Protein AF-A0A843X814-F1 (afdb_monomer)

Radius of gyration: 43.17 Å; Cα contacts (8 Å, |Δi|>4): 9; chains: 1; bounding box: 69×125×72 Å

Structure (mmCIF, N/CA/C/O backbone):
data_AF-A0A843X814-F1
#
_entry.id   AF-A0A843X814-F1
#
loop_
_atom_site.group_PDB
_atom_site.id
_atom_site.type_symbol
_atom_site.label_atom_id
_atom_site.label_alt_id
_atom_site.label_comp_id
_atom_site.label_asym_id
_atom_site.label_entity_id
_atom_site.label_seq_id
_atom_site.pdbx_PDB_ins_code
_atom_site.Cartn_x
_atom_site.Cartn_y
_atom_site.Cartn_z
_atom_site.occupancy
_atom_site.B_iso_or_equiv
_atom_site.auth_seq_id
_atom_site.auth_comp_id
_atom_site.auth_asym_id
_atom_site.auth_atom_id
_atom_site.pdbx_PDB_model_num
ATOM 1 N N . MET A 1 1 ? -43.750 97.565 46.079 1.00 36.72 1 MET A N 1
ATOM 2 C CA . MET A 1 1 ? -42.861 97.059 47.146 1.00 36.72 1 MET A CA 1
ATOM 3 C C . MET A 1 1 ? -43.403 95.716 47.627 1.00 36.72 1 MET A C 1
ATOM 5 O O . MET A 1 1 ? -44.563 95.710 47.999 1.00 36.72 1 MET A O 1
ATOM 9 N N . ALA A 1 2 ? -42.559 94.663 47.609 1.00 41.34 2 ALA A N 1
ATOM 10 C CA . ALA A 1 2 ? -42.628 93.396 48.383 1.00 41.34 2 ALA A CA 1
ATOM 11 C C . ALA A 1 2 ? -43.848 92.454 48.128 1.00 41.34 2 ALA A C 1
ATOM 13 O O . ALA A 1 2 ? -44.962 92.931 48.024 1.00 41.34 2 ALA A O 1
ATOM 14 N N . LEU A 1 3 ? -43.790 91.115 48.018 1.00 42.56 3 LEU A N 1
ATOM 15 C CA . LEU A 1 3 ? -42.779 90.076 48.267 1.00 42.56 3 LEU A CA 1
ATOM 16 C C . LEU A 1 3 ? -43.111 88.795 47.460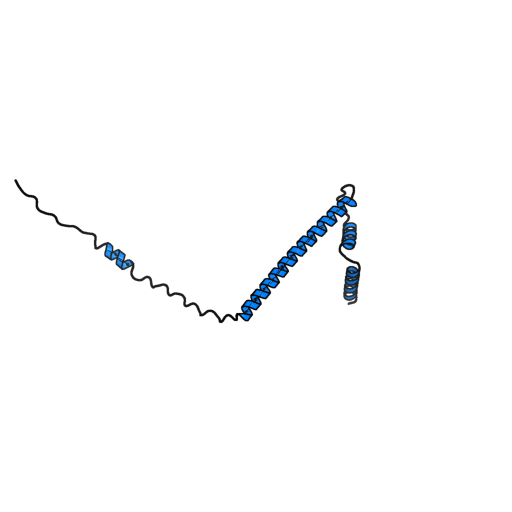 1.00 42.56 3 LEU A C 1
ATOM 18 O O . LEU A 1 3 ? -44.273 88.450 47.265 1.00 42.56 3 LEU A O 1
ATOM 22 N N . ARG A 1 4 ? -42.061 88.062 47.061 1.00 44.06 4 ARG A N 1
ATOM 23 C CA . ARG A 1 4 ? -42.080 86.678 46.547 1.00 44.06 4 ARG A CA 1
ATOM 24 C C . ARG A 1 4 ? -42.714 85.705 47.562 1.00 44.06 4 ARG A C 1
ATOM 26 O O . ARG A 1 4 ? -42.228 85.617 48.685 1.00 44.06 4 ARG A O 1
ATOM 33 N N . GLY A 1 5 ? -43.671 84.886 47.120 1.00 40.56 5 GLY A N 1
ATOM 34 C CA . GLY A 1 5 ? -44.029 83.584 47.715 1.00 40.56 5 GLY A CA 1
ATOM 35 C C . GLY A 1 5 ? -43.764 82.489 46.671 1.00 40.56 5 GLY A C 1
ATOM 36 O O . GLY A 1 5 ? -44.162 82.635 45.525 1.00 40.56 5 GLY A O 1
ATOM 37 N N . ARG A 1 6 ? -42.823 81.567 46.895 1.00 39.62 6 ARG A N 1
ATOM 38 C CA . ARG A 1 6 ? -42.933 80.283 47.619 1.00 39.62 6 ARG A CA 1
ATOM 39 C C . ARG A 1 6 ? -43.355 79.113 46.703 1.00 39.62 6 ARG A C 1
ATOM 41 O O . ARG A 1 6 ? -44.524 78.840 46.507 1.00 39.62 6 ARG A O 1
ATOM 48 N N . ARG A 1 7 ? -42.311 78.465 46.173 1.00 45.28 7 ARG A N 1
ATOM 49 C CA . ARG A 1 7 ? -42.078 77.034 45.873 1.00 45.28 7 ARG A CA 1
ATOM 50 C C . ARG A 1 7 ? -43.230 76.025 46.087 1.00 45.28 7 ARG A C 1
ATOM 52 O O . ARG A 1 7 ? -43.776 75.943 47.182 1.00 45.28 7 ARG A O 1
ATOM 59 N N . GLY A 1 8 ? -43.374 75.129 45.107 1.00 34.97 8 GLY A N 1
ATOM 60 C CA . GLY A 1 8 ? -44.039 73.816 45.178 1.00 34.97 8 GLY A CA 1
ATOM 61 C C . GLY A 1 8 ? -44.868 73.596 43.910 1.00 34.97 8 GLY A C 1
ATOM 62 O O . GLY A 1 8 ? -45.612 74.486 43.538 1.00 34.97 8 GLY A O 1
ATOM 63 N N . GLY A 1 9 ? -44.787 72.524 43.133 1.00 35.62 9 GLY A N 1
ATOM 64 C CA . GLY A 1 9 ? -44.105 71.238 43.213 1.00 35.62 9 GLY A CA 1
ATOM 65 C C . GLY A 1 9 ? -44.741 70.392 42.101 1.00 35.62 9 GLY A C 1
ATOM 66 O O . GLY A 1 9 ? -45.961 70.305 42.040 1.00 35.62 9 GLY A O 1
ATOM 67 N N . ALA A 1 10 ? -43.943 69.856 41.179 1.00 48.84 10 ALA A N 1
ATOM 68 C CA . ALA A 1 10 ? -44.375 68.795 40.261 1.00 48.84 10 ALA A CA 1
ATOM 69 C C . ALA A 1 10 ? -44.115 67.441 40.964 1.00 48.84 10 ALA A C 1
ATOM 71 O O . ALA A 1 10 ? -43.223 67.414 41.819 1.00 48.84 10 ALA A O 1
ATOM 72 N N . PRO A 1 11 ? -44.824 66.339 40.638 1.00 49.41 11 PRO A N 1
ATOM 73 C CA . PRO A 1 11 ? -44.522 65.657 39.375 1.00 49.41 11 PRO A CA 1
ATOM 74 C C . PRO A 1 11 ? -45.712 64.938 38.699 1.00 49.41 11 PRO A C 1
ATOM 76 O O . PRO A 1 11 ? -46.409 64.135 39.300 1.00 49.41 11 PRO A O 1
ATOM 79 N N . ALA A 1 12 ? -45.867 65.143 37.390 1.00 50.91 12 ALA A N 1
ATOM 80 C CA . ALA A 1 12 ? -46.655 64.286 36.500 1.00 50.91 12 ALA A CA 1
ATOM 81 C C . ALA A 1 12 ? -45.734 63.227 35.857 1.00 50.91 12 ALA A C 1
ATOM 83 O O . ALA A 1 12 ? -45.456 63.290 34.662 1.00 50.91 12 ALA A O 1
ATOM 84 N N . ARG A 1 13 ? -45.141 62.338 36.669 1.00 53.41 13 ARG A N 1
ATOM 85 C CA . ARG A 1 13 ? -44.163 61.334 36.192 1.00 53.41 13 ARG A CA 1
ATOM 86 C C . ARG A 1 13 ? -44.321 59.921 36.765 1.00 53.41 13 ARG A C 1
ATOM 88 O O . ARG A 1 13 ? -43.564 59.049 36.365 1.00 53.41 13 ARG A O 1
ATOM 95 N N . GLU A 1 14 ? -45.281 59.671 37.653 1.00 51.03 14 GLU A N 1
ATOM 96 C CA . GLU A 1 14 ? -45.391 58.370 38.341 1.00 51.03 14 GLU A CA 1
ATOM 97 C C . GLU A 1 14 ? -46.372 57.385 37.677 1.00 51.03 14 GLU A C 1
ATOM 99 O O . GLU A 1 14 ? -46.253 56.179 37.887 1.00 51.03 14 GLU A O 1
ATOM 104 N N . ASP A 1 15 ? -47.297 57.854 36.833 1.00 51.62 15 ASP A N 1
ATOM 105 C CA . ASP A 1 15 ? -48.313 56.985 36.212 1.00 51.62 15 ASP A CA 1
ATOM 106 C C . ASP A 1 15 ? -47.803 56.192 34.999 1.00 51.62 15 ASP A C 1
ATOM 108 O O . ASP A 1 15 ? -48.294 55.099 34.722 1.00 51.62 15 ASP A O 1
ATOM 112 N N . GLU A 1 16 ? -46.786 56.694 34.296 1.00 53.00 16 GLU A N 1
ATOM 113 C CA . GLU A 1 16 ? -46.224 56.003 33.127 1.00 53.00 16 GLU A CA 1
ATOM 114 C C . GLU A 1 16 ? -45.336 54.821 33.556 1.00 53.00 16 GLU A C 1
ATOM 116 O O . GLU A 1 16 ? -45.347 53.765 32.932 1.00 53.00 16 GLU A O 1
ATOM 121 N N . GLN A 1 17 ? -44.669 54.947 34.708 1.00 51.62 17 GLN A N 1
ATOM 122 C CA . GLN A 1 17 ? -43.734 53.944 35.219 1.00 51.62 17 GLN A CA 1
ATOM 123 C C . GLN A 1 17 ? -44.443 52.692 35.771 1.00 51.62 17 GLN A C 1
ATOM 125 O O . GLN A 1 17 ? -43.971 51.575 35.571 1.00 51.62 17 GLN A O 1
ATOM 130 N N . ARG A 1 18 ? -45.642 52.841 36.358 1.00 51.12 18 ARG A N 1
ATOM 131 C CA . ARG A 1 18 ? -46.452 51.686 36.798 1.00 51.12 18 ARG A CA 1
ATOM 132 C C . ARG A 1 18 ? -46.992 50.836 35.648 1.00 51.12 18 ARG A C 1
ATOM 134 O O . ARG A 1 18 ? -47.302 49.666 35.869 1.00 51.12 18 ARG A O 1
ATOM 141 N N . ARG A 1 19 ? -47.152 51.407 34.449 1.00 51.62 19 ARG A N 1
ATOM 142 C CA . ARG A 1 19 ? -47.683 50.684 33.285 1.00 51.62 19 ARG A CA 1
ATOM 143 C C . ARG A 1 19 ? -46.636 49.761 32.667 1.00 51.62 19 ARG A C 1
ATOM 145 O O . ARG A 1 19 ? -46.991 48.669 32.233 1.00 51.62 19 ARG A O 1
ATOM 152 N N . ASP A 1 20 ? -45.373 50.174 32.699 1.00 52.22 20 ASP A N 1
ATOM 153 C CA . ASP A 1 20 ? -44.250 49.346 32.263 1.00 52.22 20 ASP A CA 1
ATOM 154 C C . ASP A 1 20 ? -43.917 48.249 33.294 1.00 52.22 20 ASP A C 1
ATOM 156 O O . ASP A 1 20 ? -43.679 47.106 32.915 1.00 52.22 20 ASP A O 1
ATOM 160 N N . GLU A 1 21 ? -44.030 48.523 34.602 1.00 52.62 21 GLU A N 1
ATOM 161 C CA . GLU A 1 21 ? -43.773 47.513 35.647 1.00 52.62 21 GLU A CA 1
ATOM 162 C C . GLU A 1 21 ? -44.839 46.398 35.720 1.00 52.62 21 GLU A C 1
ATOM 164 O O . GLU A 1 21 ? -44.536 45.276 36.127 1.00 52.62 21 GLU A O 1
ATOM 169 N N . GLN A 1 22 ? -46.085 46.658 35.299 1.00 51.81 22 GLN A N 1
ATOM 170 C CA . GLN A 1 22 ? -47.127 45.621 35.213 1.00 51.81 22 GLN A CA 1
ATOM 171 C C . GLN A 1 22 ? -47.047 44.759 33.944 1.00 51.81 22 GLN A C 1
ATOM 173 O O . GLN A 1 22 ? -47.644 43.683 33.915 1.00 51.81 22 GLN A O 1
ATOM 178 N N . ALA A 1 23 ? -46.308 45.186 32.916 1.00 54.16 23 ALA A N 1
ATOM 179 C CA . ALA A 1 23 ? -46.080 44.387 31.711 1.00 54.16 23 ALA A CA 1
ATOM 180 C C . ALA A 1 23 ? -44.971 43.331 31.895 1.00 54.16 23 ALA A C 1
ATOM 182 O O . ALA A 1 23 ? -44.868 42.403 31.094 1.00 54.16 23 ALA A O 1
ATOM 183 N N . GLU A 1 24 ? -44.179 43.434 32.965 1.00 52.84 24 GLU A N 1
ATOM 184 C CA . GLU A 1 24 ? -43.045 42.544 33.247 1.00 52.84 24 GLU A CA 1
ATOM 185 C C . GLU A 1 24 ? -43.372 41.453 34.285 1.00 52.84 24 GLU A C 1
ATOM 187 O O . GLU A 1 24 ? -42.489 40.770 34.805 1.00 52.84 24 GLU A O 1
ATOM 192 N N . GLN A 1 25 ? -44.656 41.250 34.603 1.00 56.88 25 GLN A N 1
ATOM 193 C CA . GLN A 1 25 ? -45.090 40.188 35.507 1.00 56.88 25 GLN A CA 1
ATOM 194 C C . GLN A 1 25 ? -45.696 39.010 34.735 1.00 56.88 25 GLN A C 1
ATOM 196 O O . GLN A 1 25 ? -46.798 39.084 34.204 1.00 56.88 25 GLN A O 1
ATOM 201 N N . GLN A 1 26 ? -44.943 37.903 34.782 1.00 54.25 26 GLN A N 1
ATOM 202 C CA . GLN A 1 26 ? -45.235 36.536 34.320 1.00 54.25 26 GLN A CA 1
ATOM 203 C C . GLN A 1 26 ? -44.857 36.187 32.877 1.00 54.25 26 GLN A C 1
ATOM 205 O O . GLN A 1 26 ? -45.681 35.775 32.065 1.00 54.25 26 GLN A O 1
ATOM 210 N N . VAL A 1 27 ? -43.547 36.139 32.628 1.00 55.41 27 VAL A N 1
ATOM 211 C CA . VAL A 1 27 ? -43.008 35.029 31.832 1.00 55.41 27 VAL A CA 1
ATOM 212 C C . VAL A 1 27 ? -42.963 33.807 32.764 1.00 55.41 27 VAL A C 1
ATOM 214 O O . VAL A 1 27 ? -42.340 33.900 33.825 1.00 55.41 27 VAL A O 1
ATOM 217 N N . PRO A 1 28 ? -43.637 32.681 32.459 1.00 57.06 28 PRO A N 1
ATOM 218 C CA . PRO A 1 28 ? -43.476 31.472 33.257 1.00 57.06 28 PRO A CA 1
ATOM 219 C C . PRO A 1 28 ? -41.992 31.093 33.237 1.00 57.06 28 PRO A C 1
ATOM 221 O O . PRO A 1 28 ? -41.378 31.069 32.170 1.00 57.06 28 PRO A O 1
ATOM 224 N N . ALA A 1 29 ? -41.402 30.841 34.410 1.00 63.75 29 ALA A N 1
ATOM 225 C CA . ALA A 1 29 ? -40.023 30.372 34.487 1.00 63.75 29 ALA A CA 1
ATOM 226 C C . ALA A 1 29 ? -39.862 29.171 33.536 1.00 63.75 29 ALA A C 1
ATOM 228 O O . ALA A 1 29 ? -40.721 28.281 33.568 1.00 63.75 29 ALA A O 1
ATOM 229 N N . PRO A 1 30 ? -38.824 29.130 32.679 1.00 61.12 30 PRO A N 1
ATOM 230 C CA . PRO A 1 30 ? -38.575 27.957 31.860 1.00 61.12 30 PRO A CA 1
ATOM 231 C C . PRO A 1 30 ? -38.456 26.767 32.810 1.00 61.12 30 PRO A C 1
ATOM 233 O O . PRO A 1 30 ? -37.574 26.733 33.667 1.00 61.12 30 PRO A O 1
ATOM 236 N N . GLN A 1 31 ? -39.394 25.824 32.716 1.00 61.34 31 GLN A N 1
ATOM 237 C CA . GLN A 1 31 ? -39.275 24.565 33.432 1.00 61.34 31 GLN A CA 1
ATOM 238 C C . GLN A 1 31 ? -37.999 23.913 32.913 1.00 61.34 31 GLN A C 1
ATOM 240 O O . GLN A 1 31 ? -37.925 23.557 31.736 1.00 61.34 31 GLN A O 1
ATOM 245 N N . SER A 1 32 ? -36.970 23.824 33.756 1.00 66.75 32 SER A N 1
ATOM 246 C CA . SER A 1 32 ? -35.761 23.084 33.416 1.00 66.75 32 SER A CA 1
ATOM 247 C C . SER A 1 32 ? -36.193 21.692 32.955 1.00 66.75 32 SER A C 1
ATOM 249 O O . SER A 1 32 ? -36.935 21.038 33.696 1.00 66.75 32 SER A O 1
ATOM 251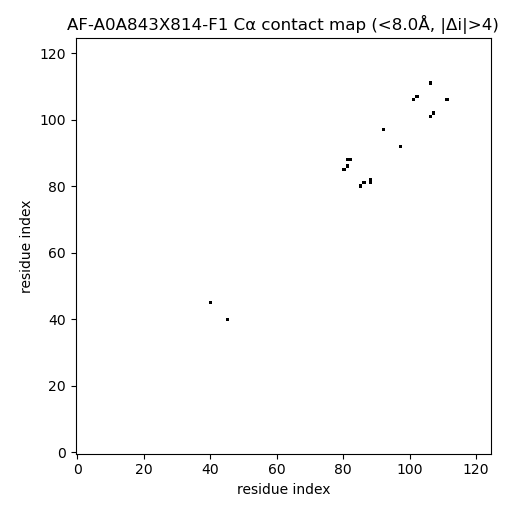 N N . PRO A 1 33 ? -35.794 21.227 31.757 1.00 68.94 33 PRO A N 1
ATOM 252 C CA . PRO A 1 33 ? -36.079 19.859 31.365 1.00 68.94 33 PRO A CA 1
ATOM 253 C C . PRO A 1 33 ? -35.503 18.956 32.454 1.00 68.94 33 PRO A C 1
ATOM 255 O O . PRO A 1 33 ? -34.311 19.027 32.758 1.00 68.94 33 PRO A O 1
ATOM 258 N N . VAL A 1 34 ? -36.361 18.156 33.090 1.00 68.19 34 VAL A N 1
ATOM 259 C CA . VAL A 1 34 ? -35.923 17.091 33.990 1.00 68.19 34 VAL A CA 1
ATOM 260 C C . VAL A 1 34 ? -35.110 16.143 33.122 1.00 68.19 34 VAL A C 1
ATOM 262 O O . VAL A 1 34 ? -35.666 15.355 32.357 1.00 68.19 34 VAL A O 1
ATOM 265 N N . LEU A 1 35 ? -33.785 16.288 33.171 1.00 72.94 35 LEU A N 1
ATOM 266 C CA . LEU A 1 35 ? -32.892 15.348 32.521 1.00 72.94 35 LEU A CA 1
ATOM 267 C C . LEU A 1 35 ? -33.161 13.982 33.168 1.00 72.94 35 LEU A C 1
ATOM 269 O O . LEU A 1 35 ? -33.144 13.898 34.402 1.00 72.94 35 LEU A O 1
ATOM 273 N N . PRO A 1 36 ? -33.418 12.920 32.386 1.00 77.88 36 PRO A N 1
ATOM 274 C CA . PRO A 1 36 ? -33.438 11.583 32.953 1.00 77.88 36 PRO A CA 1
ATOM 275 C C . PRO A 1 36 ? -32.100 11.343 33.671 1.00 77.88 36 PRO A C 1
ATOM 277 O O . PRO A 1 36 ? -31.065 11.827 33.193 1.00 77.88 36 PRO A O 1
ATOM 280 N N . PRO A 1 37 ? -32.092 10.636 34.818 1.00 74.00 37 PRO A N 1
ATOM 281 C CA . PRO A 1 37 ? -30.840 10.266 35.459 1.00 74.00 37 PRO A CA 1
ATOM 282 C C . PRO A 1 37 ? -29.957 9.561 34.418 1.00 74.00 37 PRO A C 1
ATOM 284 O O . PRO A 1 37 ? -30.480 8.747 33.646 1.00 74.00 37 PRO A O 1
ATOM 287 N N . PRO A 1 38 ? -28.655 9.894 34.338 1.00 72.81 3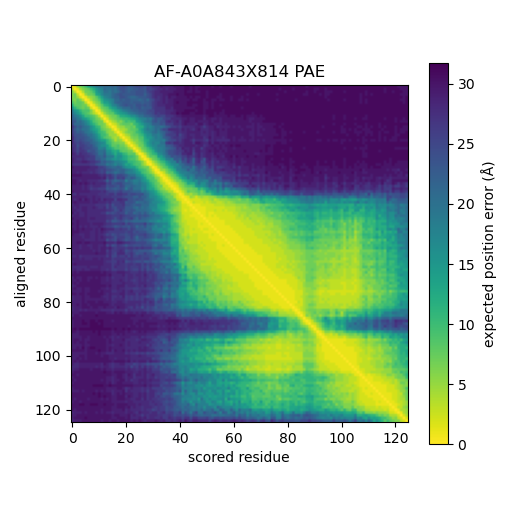8 PRO A N 1
ATOM 288 C CA . PRO A 1 38 ? -27.769 9.251 33.382 1.00 72.81 38 PRO A CA 1
ATOM 289 C C . PRO A 1 38 ? -27.856 7.733 33.579 1.00 72.81 38 PRO A C 1
ATOM 291 O O . PRO A 1 38 ? -27.937 7.275 34.726 1.00 72.81 38 PRO A O 1
ATOM 294 N N . PRO A 1 39 ? -27.881 6.947 32.489 1.00 76.00 39 PRO A N 1
ATOM 295 C CA . PRO A 1 39 ? -27.894 5.501 32.611 1.00 76.00 39 PRO A CA 1
ATOM 296 C C . PRO A 1 39 ? -26.689 5.060 33.452 1.00 76.00 39 PRO A C 1
ATOM 298 O O . PRO A 1 39 ? -25.638 5.709 33.390 1.00 76.00 39 PRO A O 1
ATOM 301 N N . PRO A 1 40 ? -26.812 3.980 34.242 1.00 79.25 40 PRO A N 1
ATOM 302 C CA . PRO A 1 40 ? -25.669 3.425 34.945 1.00 79.25 40 PRO A CA 1
ATOM 303 C C . PRO A 1 40 ? -24.578 3.111 33.917 1.00 79.25 40 PRO A C 1
ATOM 305 O O . PRO A 1 40 ? -24.756 2.266 33.040 1.00 79.25 40 PRO A O 1
ATOM 308 N N . VAL A 1 41 ? -23.470 3.849 33.986 1.00 76.94 41 VAL A N 1
ATOM 309 C CA . VAL A 1 41 ? -22.307 3.607 33.136 1.00 76.94 41 VAL A CA 1
ATOM 310 C C . VAL A 1 41 ? -21.612 2.377 33.689 1.00 76.94 41 VAL A C 1
ATOM 312 O O . VAL A 1 41 ? -21.087 2.402 34.803 1.00 76.94 41 VAL A O 1
ATOM 315 N N . ASP A 1 42 ? -21.597 1.300 32.913 1.00 86.75 42 ASP A N 1
ATOM 316 C CA . ASP A 1 42 ? -20.683 0.203 33.185 1.00 86.75 42 ASP A CA 1
ATOM 317 C C . ASP A 1 42 ? -19.279 0.654 32.768 1.00 86.75 42 ASP A C 1
ATOM 319 O O . ASP A 1 42 ? -18.917 0.677 31.587 1.00 86.75 42 ASP A O 1
ATOM 323 N N . TYR A 1 43 ? -18.496 1.079 33.758 1.00 84.44 43 TYR A N 1
ATOM 324 C CA . TYR A 1 43 ? -17.128 1.543 33.551 1.00 84.44 43 TYR A CA 1
ATOM 325 C C . TYR A 1 43 ? -16.245 0.474 32.883 1.00 84.44 43 TYR A C 1
ATOM 327 O O . TYR A 1 43 ? -15.306 0.834 32.176 1.00 84.44 43 TYR A O 1
ATOM 335 N N . GLY A 1 44 ? -16.554 -0.819 33.044 1.00 89.38 44 GLY A N 1
ATOM 336 C CA . GLY A 1 44 ? -15.865 -1.907 32.351 1.00 89.38 44 GLY A CA 1
ATOM 337 C C . GLY A 1 44 ? -16.124 -1.885 30.845 1.00 89.38 44 GLY A C 1
ATOM 338 O O . GLY A 1 44 ? -15.177 -1.926 30.060 1.00 89.38 44 GLY A O 1
ATOM 339 N N . VAL A 1 45 ? -17.388 -1.729 30.438 1.00 90.19 45 VAL A N 1
ATOM 340 C CA . VAL A 1 45 ? -17.784 -1.598 29.021 1.00 90.19 45 VAL A CA 1
ATOM 341 C C . VAL A 1 45 ? -17.196 -0.328 28.401 1.00 90.19 45 VAL A C 1
ATOM 343 O O . VAL A 1 45 ? -16.677 -0.356 27.285 1.00 90.19 45 VAL A O 1
ATOM 346 N N . PHE A 1 46 ? -17.214 0.785 29.137 1.00 89.88 46 PHE A N 1
ATOM 347 C CA . PHE A 1 46 ? -16.629 2.043 28.675 1.00 89.88 46 PHE A CA 1
ATOM 348 C C . PHE A 1 46 ? -15.114 1.930 28.438 1.00 89.88 46 PHE A C 1
ATOM 350 O O . PHE A 1 46 ? -14.621 2.305 27.372 1.00 89.88 46 PHE A O 1
ATOM 357 N N . MET A 1 47 ? -14.372 1.372 29.400 1.00 92.19 47 MET A N 1
ATOM 358 C CA . MET A 1 47 ? -12.924 1.186 29.270 1.00 92.19 47 MET A CA 1
ATOM 359 C C . MET A 1 47 ? -12.571 0.196 28.157 1.00 92.19 47 MET A C 1
ATOM 361 O O . MET A 1 47 ? -11.606 0.420 27.427 1.00 92.19 47 MET A O 1
ATOM 365 N N . GLN A 1 48 ? -13.368 -0.860 27.969 1.00 93.31 48 GLN A N 1
ATOM 366 C CA . GLN A 1 48 ? -13.212 -1.776 26.840 1.00 93.31 48 GLN A CA 1
ATOM 367 C C . GLN A 1 48 ? -13.383 -1.046 25.498 1.00 93.31 48 GLN A C 1
ATOM 369 O O . GLN A 1 48 ? -12.560 -1.222 24.599 1.00 93.31 48 GLN A O 1
ATOM 374 N N . GLY A 1 49 ? -14.388 -0.172 25.389 1.00 93.44 49 GLY A N 1
ATOM 375 C CA . GLY A 1 49 ? -14.592 0.677 24.216 1.00 93.44 49 GLY A CA 1
ATOM 376 C C . GLY A 1 49 ? -13.410 1.612 23.943 1.00 93.44 49 GLY A C 1
ATOM 377 O O . GLY A 1 49 ? -12.972 1.725 22.799 1.00 93.44 49 GLY A O 1
ATOM 378 N N . LEU A 1 50 ? -12.834 2.227 24.983 1.00 94.06 50 LEU A N 1
ATOM 379 C CA . LEU A 1 50 ? -11.638 3.070 24.851 1.00 94.06 50 LEU A CA 1
ATOM 380 C C . LEU A 1 50 ? -10.414 2.286 24.364 1.00 94.06 50 LEU A C 1
ATOM 382 O O . LEU A 1 50 ? -9.714 2.750 23.464 1.00 94.06 50 LEU A O 1
ATOM 386 N N . VAL A 1 51 ? -10.164 1.095 24.916 1.00 95.25 51 VAL A N 1
ATOM 387 C CA . VAL A 1 51 ? -9.051 0.237 24.478 1.00 95.25 51 VAL A CA 1
ATOM 388 C C . VAL A 1 51 ? -9.227 -0.160 23.015 1.00 95.25 51 VAL A C 1
ATOM 390 O O . VAL A 1 51 ? -8.279 -0.074 22.236 1.00 95.25 51 VAL A O 1
ATOM 393 N N . GLN A 1 52 ? -10.440 -0.538 22.616 1.00 93.75 52 GLN A N 1
ATOM 394 C CA . GLN A 1 52 ? -10.729 -0.918 21.238 1.00 93.75 52 GLN A CA 1
ATOM 395 C C . GLN A 1 52 ? -10.584 0.266 20.269 1.00 93.75 52 GLN A C 1
ATOM 397 O O . GLN A 1 52 ? -10.021 0.109 19.182 1.00 93.75 52 GLN A O 1
ATOM 402 N N . ALA A 1 53 ? -11.018 1.464 20.670 1.00 95.69 53 ALA A N 1
ATOM 403 C CA . ALA A 1 53 ? -10.829 2.686 19.893 1.00 95.69 53 ALA A CA 1
ATOM 404 C C . ALA A 1 53 ? -9.340 3.027 19.725 1.00 95.69 53 ALA A C 1
ATOM 406 O O . ALA A 1 53 ? -8.896 3.297 18.610 1.00 95.69 53 ALA A O 1
ATOM 407 N N . MET A 1 54 ? -8.550 2.935 20.800 1.00 96.06 54 MET A N 1
ATOM 408 C CA . MET A 1 54 ? -7.100 3.131 20.744 1.00 96.06 54 MET A CA 1
ATOM 409 C C . MET A 1 54 ? -6.408 2.116 19.834 1.00 96.06 54 MET A C 1
ATOM 411 O O . MET A 1 54 ? -5.579 2.504 19.016 1.00 96.06 54 MET A O 1
ATOM 415 N N . GLN A 1 55 ? -6.744 0.828 19.949 1.00 95.69 55 GLN A N 1
ATOM 416 C CA . GLN A 1 55 ? -6.189 -0.210 19.077 1.00 95.69 55 GLN A CA 1
ATOM 417 C C . GLN A 1 55 ? -6.522 0.078 17.614 1.00 95.69 55 GLN A C 1
ATOM 419 O O . GLN A 1 55 ? -5.637 0.069 16.764 1.00 95.69 55 GLN A O 1
ATOM 424 N N . THR A 1 56 ? -7.779 0.413 17.324 1.00 95.50 56 THR A N 1
ATOM 425 C CA . THR A 1 56 ? -8.223 0.770 15.970 1.00 95.50 56 THR A CA 1
ATOM 426 C C . THR A 1 56 ? -7.451 1.973 15.432 1.00 95.50 56 THR A C 1
ATOM 428 O O . THR A 1 56 ? -6.975 1.957 14.295 1.00 95.50 56 THR A O 1
ATOM 431 N N . GLN A 1 57 ? -7.269 3.002 16.260 1.00 95.81 57 GLN A N 1
ATOM 432 C CA . GLN A 1 57 ? -6.497 4.184 15.899 1.00 95.81 57 GLN A CA 1
ATOM 433 C C . GLN A 1 57 ? -5.026 3.836 15.632 1.00 95.81 57 GLN A C 1
ATOM 435 O O . GLN A 1 57 ? -4.471 4.289 14.632 1.00 95.81 57 GLN A O 1
ATOM 440 N N . ALA A 1 58 ? -4.406 3.012 16.478 1.00 96.00 58 ALA A N 1
ATOM 441 C CA . ALA A 1 58 ? -3.023 2.571 16.316 1.00 96.00 58 ALA A CA 1
ATOM 442 C C . ALA A 1 58 ? -2.835 1.750 15.033 1.00 96.00 58 ALA A C 1
ATOM 444 O O . ALA A 1 58 ? -1.917 2.016 14.262 1.00 96.00 58 ALA A O 1
ATOM 445 N N . HIS A 1 59 ? -3.740 0.809 14.755 1.00 96.12 59 HIS A N 1
ATOM 446 C CA . HIS A 1 59 ? -3.728 0.039 13.512 1.00 96.12 59 HIS A CA 1
ATOM 447 C C . HIS A 1 59 ? -3.886 0.931 12.282 1.00 96.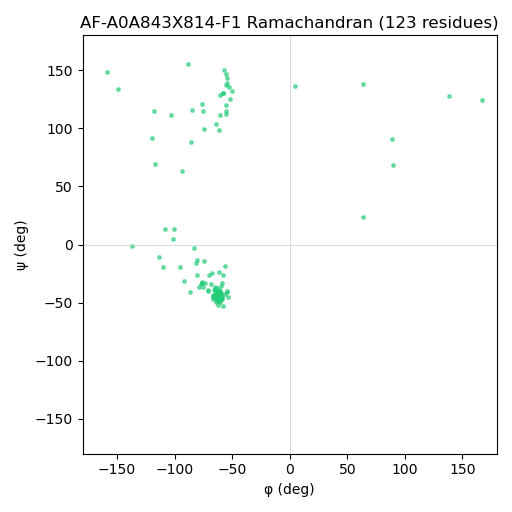12 59 HIS A C 1
ATOM 449 O O . HIS A 1 59 ? -3.173 0.744 11.300 1.00 96.12 59 HIS A O 1
ATOM 455 N N . THR A 1 60 ? -4.772 1.926 12.347 1.00 96.31 60 THR A N 1
ATOM 456 C CA . THR A 1 60 ? -4.964 2.884 11.250 1.00 96.31 60 THR A CA 1
ATOM 457 C C . THR A 1 60 ? -3.689 3.685 10.996 1.00 96.31 60 THR A C 1
ATOM 459 O O . THR A 1 60 ? -3.263 3.810 9.851 1.00 96.31 60 THR A O 1
ATOM 462 N N . GLN A 1 61 ? -3.040 4.183 12.052 1.00 95.12 61 GLN A N 1
ATOM 463 C CA . GLN A 1 61 ? -1.773 4.902 11.912 1.00 95.12 61 GLN A CA 1
ATOM 464 C C . GLN A 1 61 ? -0.675 4.010 11.327 1.00 95.12 61 GLN A C 1
ATOM 466 O O . GLN A 1 61 ? -0.002 4.422 10.386 1.00 95.12 61 GLN A O 1
ATOM 471 N N . ALA A 1 62 ? -0.541 2.779 11.825 1.00 96.50 62 ALA A N 1
ATOM 472 C CA . ALA A 1 62 ? 0.441 1.825 11.320 1.00 96.50 62 ALA A CA 1
ATOM 473 C C . ALA A 1 62 ? 0.205 1.485 9.839 1.00 96.50 62 ALA A C 1
ATOM 475 O O . ALA A 1 62 ? 1.154 1.423 9.061 1.00 96.50 62 ALA A O 1
ATOM 476 N N . ALA A 1 63 ? -1.053 1.311 9.425 1.00 96.06 63 ALA A N 1
ATOM 477 C CA . ALA A 1 63 ? -1.398 1.048 8.032 1.00 96.06 63 ALA A CA 1
ATOM 478 C C . ALA A 1 63 ? -1.035 2.227 7.114 1.00 96.06 63 ALA A C 1
ATOM 480 O O . ALA A 1 63 ? -0.461 2.014 6.048 1.00 96.06 63 ALA A O 1
ATOM 481 N N . LEU A 1 64 ? -1.313 3.464 7.541 1.00 97.25 64 LEU A N 1
ATOM 482 C CA . LEU A 1 64 ? -0.942 4.665 6.786 1.00 97.25 64 LEU A CA 1
ATOM 483 C C . LEU A 1 64 ? 0.577 4.802 6.652 1.00 97.25 64 LEU A C 1
ATOM 485 O O . LEU A 1 64 ? 1.070 5.073 5.561 1.00 97.25 64 LEU A O 1
ATOM 489 N N . GLN A 1 65 ? 1.322 4.572 7.736 1.00 96.00 65 GLN A N 1
ATOM 490 C CA . GLN A 1 65 ? 2.786 4.588 7.710 1.00 96.00 65 GLN A CA 1
ATOM 491 C C . GLN A 1 65 ? 3.338 3.534 6.750 1.00 96.00 65 GLN A C 1
ATOM 493 O O . GLN A 1 65 ? 4.120 3.863 5.862 1.00 96.00 65 GLN A O 1
ATOM 498 N N . ALA A 1 66 ? 2.861 2.292 6.857 1.00 95.25 66 ALA A N 1
ATOM 499 C CA . ALA A 1 66 ? 3.272 1.211 5.970 1.00 95.25 66 ALA A CA 1
ATOM 500 C C . ALA A 1 66 ? 2.953 1.510 4.494 1.00 95.25 66 ALA A C 1
ATOM 502 O O . ALA A 1 66 ? 3.729 1.148 3.609 1.00 95.25 66 ALA A O 1
ATOM 503 N N . GLN A 1 67 ? 1.832 2.183 4.214 1.00 94.06 67 GLN A N 1
ATOM 504 C CA . GLN A 1 67 ? 1.475 2.599 2.858 1.00 94.06 67 GLN A CA 1
ATOM 505 C C . GLN A 1 67 ? 2.451 3.648 2.307 1.00 94.06 67 GLN A C 1
ATOM 507 O O . GLN A 1 67 ? 2.882 3.519 1.161 1.00 94.06 67 GLN A O 1
ATOM 512 N N . LEU A 1 68 ? 2.823 4.650 3.110 1.00 94.94 68 LEU A N 1
ATOM 513 C CA . LEU A 1 68 ? 3.794 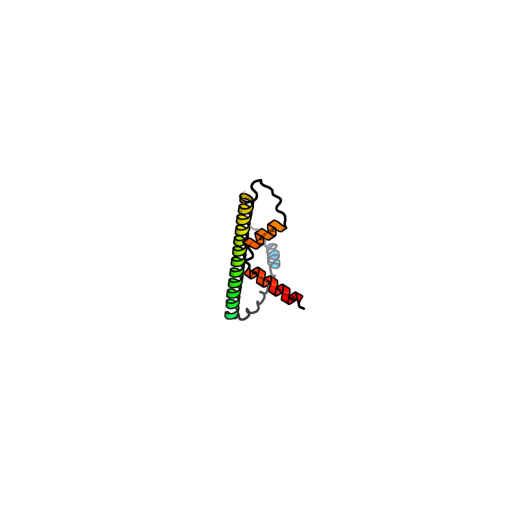5.676 2.714 1.00 94.94 68 LEU A CA 1
ATOM 514 C C . LEU A 1 68 ? 5.179 5.068 2.465 1.00 94.94 68 LEU A C 1
ATOM 516 O O . LEU A 1 68 ? 5.766 5.299 1.413 1.00 94.94 68 LEU A O 1
ATOM 520 N N . GLU A 1 69 ? 5.660 4.213 3.369 1.00 94.12 69 GLU A N 1
ATOM 521 C CA . GLU A 1 69 ? 6.943 3.517 3.206 1.00 94.12 69 GLU A CA 1
ATOM 522 C C . GLU A 1 69 ? 6.964 2.628 1.954 1.00 94.12 69 GLU A C 1
ATOM 524 O O . GLU A 1 69 ? 7.963 2.553 1.232 1.00 94.12 69 GLU A O 1
ATOM 529 N N . ALA A 1 70 ? 5.856 1.934 1.674 1.00 90.38 70 ALA A N 1
ATOM 530 C CA . ALA A 1 70 ? 5.732 1.123 0.471 1.00 90.38 70 ALA A CA 1
ATOM 531 C C . ALA A 1 70 ? 5.779 1.987 -0.795 1.00 90.38 70 ALA A C 1
ATOM 533 O O . ALA A 1 70 ? 6.460 1.606 -1.749 1.00 90.38 70 ALA A O 1
ATOM 534 N N . GLN A 1 71 ? 5.094 3.133 -0.791 1.00 91.44 71 GLN A N 1
ATOM 535 C CA . GLN A 1 71 ? 5.096 4.078 -1.901 1.00 91.44 71 GLN A CA 1
ATOM 536 C C . GLN A 1 71 ? 6.501 4.632 -2.157 1.00 91.44 71 GLN A C 1
ATOM 538 O O . GLN A 1 71 ? 7.012 4.485 -3.266 1.00 91.44 71 GLN A O 1
ATOM 543 N N . GLU A 1 72 ? 7.172 5.157 -1.129 1.00 94.38 72 GLU A N 1
ATOM 544 C CA . GLU A 1 72 ? 8.539 5.679 -1.245 1.00 94.38 72 GLU A CA 1
ATOM 545 C C . GLU A 1 72 ? 9.504 4.623 -1.795 1.00 94.38 72 GLU A C 1
ATOM 547 O O . GLU A 1 72 ? 10.322 4.894 -2.677 1.00 94.38 72 GLU A O 1
ATOM 552 N N . ARG A 1 73 ? 9.385 3.378 -1.321 1.00 92.12 73 ARG A N 1
ATOM 553 C CA . ARG A 1 73 ? 10.218 2.270 -1.796 1.00 92.12 73 ARG A CA 1
ATOM 554 C C . ARG A 1 73 ? 9.982 1.950 -3.272 1.00 92.12 73 ARG A C 1
ATOM 556 O O . ARG A 1 73 ? 10.944 1.625 -3.972 1.00 92.12 73 ARG A O 1
ATOM 563 N N . VAL A 1 74 ? 8.733 1.994 -3.736 1.00 91.56 74 VAL A N 1
ATOM 564 C CA . VAL A 1 74 ? 8.394 1.784 -5.153 1.00 91.56 74 VAL A CA 1
ATOM 565 C C . VAL A 1 74 ? 8.942 2.929 -6.000 1.00 91.56 74 VAL A C 1
ATOM 567 O O . VAL A 1 74 ? 9.599 2.657 -7.004 1.00 91.56 74 VAL A O 1
ATOM 570 N N . ASP A 1 75 ? 8.763 4.176 -5.566 1.00 90.88 75 ASP A N 1
ATOM 571 C CA . ASP A 1 75 ? 9.214 5.366 -6.294 1.00 90.88 7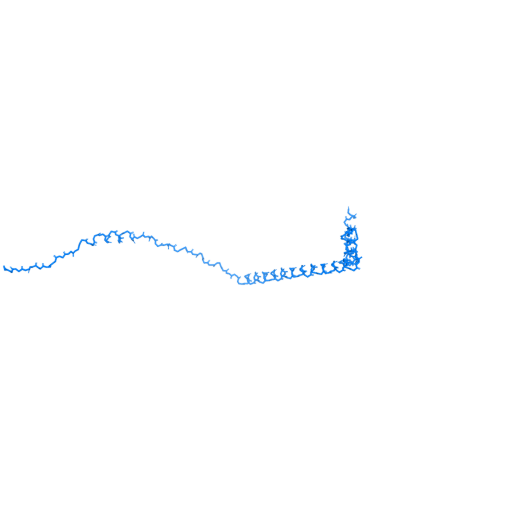5 ASP A CA 1
ATOM 572 C C . ASP A 1 75 ? 10.740 5.398 -6.449 1.00 90.88 75 ASP A C 1
ATOM 574 O O . ASP A 1 75 ? 11.259 5.580 -7.554 1.00 90.88 75 ASP A O 1
ATOM 578 N N . VAL A 1 76 ? 11.479 5.142 -5.364 1.00 92.56 76 VAL A N 1
ATOM 579 C CA . VAL A 1 76 ? 12.950 5.090 -5.387 1.00 92.56 76 VAL A CA 1
ATOM 580 C C . VAL A 1 76 ? 13.449 3.967 -6.294 1.00 92.56 76 VAL A C 1
ATOM 582 O O . VAL A 1 76 ? 14.369 4.173 -7.092 1.00 92.56 76 VAL A O 1
ATOM 585 N N . TRP A 1 77 ? 12.851 2.775 -6.192 1.00 92.19 77 TRP A N 1
ATOM 586 C CA . TRP A 1 77 ? 13.209 1.652 -7.055 1.00 92.19 77 TRP A CA 1
ATOM 587 C C . TRP A 1 77 ? 12.958 1.978 -8.527 1.00 92.19 77 TRP A C 1
ATOM 589 O O . TRP A 1 77 ? 13.845 1.759 -9.352 1.00 92.19 77 TRP A O 1
ATOM 599 N N . TRP A 1 78 ? 11.785 2.524 -8.848 1.00 89.19 78 TRP A N 1
ATOM 600 C CA . TRP A 1 78 ? 11.411 2.842 -10.218 1.00 89.19 78 TRP A CA 1
ATOM 601 C C . TRP A 1 78 ? 12.324 3.915 -10.813 1.00 89.19 78 TRP A C 1
ATOM 603 O O . TRP A 1 78 ? 12.879 3.719 -11.892 1.00 89.19 78 TRP A O 1
ATOM 613 N N . ALA A 1 79 ? 12.585 5.000 -10.080 1.00 88.06 79 ALA A N 1
ATOM 614 C CA . ALA A 1 79 ? 13.498 6.054 -10.517 1.00 88.06 79 ALA A CA 1
ATOM 615 C C . ALA A 1 79 ? 14.929 5.533 -10.746 1.00 88.06 79 ALA A C 1
ATOM 617 O O . ALA A 1 79 ? 15.583 5.898 -11.725 1.00 88.06 79 ALA A O 1
ATOM 618 N N . SER A 1 80 ? 15.417 4.652 -9.867 1.00 87.69 80 SER A N 1
ATOM 619 C CA . SER A 1 80 ? 16.735 4.028 -10.014 1.00 87.69 80 SER A CA 1
ATOM 620 C C . SER A 1 80 ? 16.797 3.103 -11.232 1.00 87.69 80 SER A C 1
ATOM 622 O O . SER A 1 80 ? 17.759 3.162 -12.002 1.00 87.69 80 SER A O 1
ATOM 624 N N . LEU A 1 81 ? 15.760 2.292 -11.446 1.00 86.81 81 LEU A N 1
ATOM 625 C CA . LEU A 1 81 ? 15.647 1.389 -12.588 1.00 86.81 81 LEU A CA 1
ATOM 626 C C . LEU A 1 81 ? 15.608 2.164 -13.912 1.00 86.81 81 LEU A C 1
ATOM 628 O O . LEU A 1 81 ? 16.350 1.827 -14.834 1.00 86.81 81 LEU A O 1
ATOM 632 N N . MET A 1 82 ? 14.816 3.239 -13.972 1.00 84.56 82 MET A N 1
ATOM 633 C CA . MET A 1 82 ? 14.753 4.135 -15.128 1.00 84.56 82 MET A CA 1
ATOM 634 C C . MET A 1 82 ? 16.122 4.747 -15.440 1.00 84.56 82 MET A C 1
ATOM 636 O O . MET A 1 82 ? 16.574 4.698 -16.577 1.00 84.56 82 MET A O 1
ATOM 640 N N . ARG A 1 83 ? 16.833 5.243 -14.422 1.00 81.38 83 ARG A N 1
ATOM 641 C CA . ARG A 1 83 ? 18.141 5.890 -14.599 1.00 81.38 83 ARG A CA 1
ATOM 642 C C . ARG A 1 83 ? 19.259 4.936 -15.029 1.00 81.38 83 ARG A C 1
ATOM 644 O O . ARG A 1 83 ? 20.187 5.362 -15.703 1.00 81.38 83 ARG A O 1
ATOM 651 N N . THR A 1 84 ? 19.224 3.688 -14.566 1.00 81.44 84 THR A N 1
ATOM 652 C CA . THR A 1 84 ? 20.322 2.724 -14.765 1.00 81.44 84 THR A CA 1
ATOM 653 C C . THR A 1 84 ? 20.162 1.864 -16.004 1.00 81.44 84 THR A C 1
ATOM 655 O O . THR A 1 84 ? 21.159 1.431 -16.568 1.00 81.44 84 THR A O 1
ATOM 658 N N . ARG A 1 85 ? 18.923 1.567 -16.400 1.00 73.38 85 ARG A N 1
ATOM 659 C CA . ARG A 1 85 ? 18.643 0.575 -17.441 1.00 73.38 85 ARG A CA 1
ATOM 660 C C . ARG A 1 85 ? 18.115 1.176 -18.737 1.00 73.38 85 ARG A C 1
ATOM 662 O O . ARG A 1 85 ? 18.176 0.520 -19.770 1.00 73.38 85 ARG A O 1
ATOM 669 N N . PHE A 1 86 ? 17.597 2.397 -18.670 1.00 72.69 86 PHE A N 1
ATOM 670 C CA . PHE A 1 86 ? 17.077 3.137 -19.811 1.00 72.69 86 PHE A CA 1
ATOM 671 C C . PHE A 1 86 ? 17.949 4.390 -19.980 1.00 72.69 86 PHE A C 1
ATOM 673 O O . PHE A 1 86 ? 17.531 5.505 -19.680 1.00 72.69 86 PHE A O 1
ATOM 680 N N . GLU A 1 87 ? 19.205 4.177 -20.395 1.00 60.06 87 GLU A N 1
ATOM 681 C CA . GLU A 1 87 ? 20.271 5.196 -20.463 1.00 60.06 87 GLU A CA 1
ATOM 682 C C . GLU A 1 87 ? 19.920 6.430 -21.322 1.00 60.06 87 GLU A C 1
ATOM 684 O O . GLU A 1 87 ? 20.497 7.491 -21.105 1.00 60.06 87 GLU A O 1
ATOM 689 N N . ASP A 1 88 ? 18.920 6.343 -22.207 1.00 58.12 88 ASP A N 1
ATOM 690 C CA . ASP A 1 88 ? 18.565 7.407 -23.161 1.00 58.12 88 ASP A CA 1
ATOM 691 C C . ASP A 1 88 ? 17.255 8.151 -22.855 1.00 58.12 88 ASP A C 1
ATOM 693 O O . ASP A 1 88 ? 16.722 8.869 -23.702 1.00 58.12 88 ASP A O 1
ATOM 697 N N . GLY A 1 89 ? 16.687 7.995 -21.654 1.00 55.12 89 GLY A N 1
ATOM 698 C CA . GLY A 1 89 ? 15.427 8.670 -21.325 1.00 55.12 89 GLY A CA 1
ATOM 699 C C . GLY A 1 89 ? 14.253 8.201 -22.193 1.00 55.12 89 GLY A C 1
ATOM 700 O O . GLY A 1 89 ? 13.273 8.926 -22.355 1.00 55.12 89 GLY A O 1
ATOM 701 N N . ALA A 1 90 ? 14.339 6.987 -22.748 1.00 57.69 90 ALA A N 1
ATOM 702 C CA . ALA A 1 90 ? 13.213 6.319 -23.381 1.00 57.69 90 ALA A CA 1
ATOM 703 C C . ALA A 1 90 ? 12.144 6.046 -22.310 1.00 57.69 90 ALA A C 1
ATOM 705 O O . ALA A 1 90 ? 12.285 5.164 -21.466 1.00 57.69 90 ALA A O 1
ATOM 706 N N . ILE A 1 91 ? 11.093 6.866 -22.329 1.00 64.19 91 ILE A N 1
ATOM 707 C CA . ILE A 1 91 ? 9.963 6.825 -21.387 1.00 64.19 91 ILE A CA 1
ATOM 708 C C . ILE A 1 91 ? 9.021 5.644 -21.691 1.00 64.19 91 ILE A C 1
ATOM 710 O O . ILE A 1 91 ? 8.203 5.266 -20.853 1.00 64.19 91 ILE A O 1
ATOM 714 N N . GLU A 1 92 ? 9.145 5.018 -22.863 1.00 69.75 92 GLU A N 1
ATOM 715 C CA . GLU A 1 92 ? 8.312 3.880 -23.249 1.00 69.75 92 GLU A CA 1
ATOM 716 C C . GLU A 1 92 ? 8.882 2.559 -22.729 1.00 69.75 92 GLU A C 1
ATOM 718 O O . GLU A 1 92 ? 9.615 1.840 -23.408 1.00 69.75 92 GLU A O 1
ATOM 723 N N . VAL A 1 93 ? 8.493 2.211 -21.504 1.00 76.94 93 VAL A N 1
ATOM 724 C CA . VAL A 1 93 ? 8.596 0.835 -21.017 1.00 76.94 93 VAL A CA 1
ATOM 725 C C . VAL A 1 93 ? 7.351 0.083 -21.472 1.00 76.94 93 VAL A C 1
ATOM 727 O O . VAL A 1 93 ? 6.238 0.399 -21.051 1.00 76.94 93 VAL A O 1
ATOM 730 N N . ALA A 1 94 ? 7.532 -0.927 -22.324 1.00 85.31 94 ALA A N 1
ATOM 731 C CA . ALA A 1 94 ? 6.454 -1.847 -22.670 1.00 85.31 94 ALA A CA 1
ATOM 732 C C . ALA A 1 94 ? 5.868 -2.473 -21.395 1.00 85.31 94 ALA A C 1
ATOM 734 O O . ALA A 1 94 ? 6.608 -2.876 -20.492 1.00 85.31 94 ALA A O 1
ATOM 735 N N . TRP A 1 95 ? 4.540 -2.579 -21.328 1.00 83.25 95 TRP A N 1
ATOM 736 C CA . TRP A 1 95 ? 3.840 -3.069 -20.138 1.00 83.25 95 TRP A CA 1
ATOM 737 C C . TRP A 1 95 ? 4.347 -4.443 -19.671 1.00 83.25 95 TRP A C 1
ATOM 739 O O . TRP A 1 95 ? 4.562 -4.642 -18.477 1.00 83.25 95 TRP A O 1
ATOM 749 N N . ASP A 1 96 ? 4.632 -5.361 -20.597 1.00 87.31 96 ASP A N 1
ATOM 750 C CA . ASP A 1 96 ? 5.174 -6.687 -20.273 1.00 87.31 96 ASP A CA 1
ATOM 751 C C . ASP A 1 96 ? 6.542 -6.619 -19.583 1.00 87.31 96 ASP A C 1
ATOM 753 O O . ASP A 1 96 ? 6.810 -7.356 -18.630 1.00 87.31 96 ASP A O 1
ATOM 757 N N . GLU A 1 97 ? 7.403 -5.698 -20.018 1.00 86.06 97 GLU A N 1
ATOM 758 C CA . GLU A 1 97 ? 8.728 -5.508 -19.432 1.00 86.06 97 GLU A CA 1
ATOM 759 C C . GLU A 1 97 ? 8.627 -4.887 -18.034 1.00 86.06 97 GLU A C 1
ATOM 761 O O . GLU A 1 97 ? 9.321 -5.325 -17.112 1.00 86.06 97 GLU A O 1
ATOM 766 N N . PHE A 1 98 ? 7.704 -3.939 -17.837 1.00 87.44 98 PHE A N 1
ATOM 767 C CA . PHE A 1 98 ? 7.373 -3.424 -16.508 1.00 87.44 98 PHE A CA 1
ATOM 768 C C . PHE A 1 98 ? 6.903 -4.549 -15.577 1.00 87.44 98 PHE A C 1
ATOM 770 O O . PHE A 1 98 ? 7.470 -4.724 -14.496 1.00 87.44 98 PHE A O 1
ATOM 777 N N . VAL A 1 99 ? 5.910 -5.344 -15.994 1.00 88.94 99 VAL A N 1
ATOM 778 C CA . VAL A 1 99 ? 5.343 -6.427 -15.173 1.00 88.94 99 VAL A CA 1
ATOM 779 C C . VAL A 1 99 ? 6.417 -7.447 -14.807 1.00 88.94 99 VAL A C 1
ATOM 781 O O . VAL A 1 99 ? 6.488 -7.877 -13.653 1.00 88.94 99 VAL A O 1
ATOM 784 N N . ARG A 1 100 ? 7.289 -7.805 -15.754 1.00 88.00 100 ARG A N 1
ATOM 785 C CA . ARG A 1 100 ? 8.403 -8.728 -15.519 1.00 88.00 100 ARG A CA 1
ATOM 786 C C . ARG A 1 100 ? 9.353 -8.213 -14.437 1.00 88.00 100 ARG A C 1
ATOM 788 O O . ARG A 1 100 ? 9.705 -8.961 -13.525 1.00 88.00 100 ARG A O 1
ATOM 795 N N . LEU A 1 101 ? 9.751 -6.942 -14.512 1.00 88.50 101 LEU A N 1
ATOM 796 C CA . LEU A 1 101 ? 10.673 -6.326 -13.551 1.00 88.50 101 LEU A CA 1
ATOM 797 C C . LEU A 1 101 ? 10.030 -6.113 -12.184 1.00 88.50 101 LEU A C 1
ATOM 799 O O . LEU A 1 101 ? 10.662 -6.359 -11.156 1.00 88.50 101 LEU A O 1
ATOM 803 N N . PHE A 1 102 ? 8.765 -5.703 -12.170 1.00 89.62 102 PHE A N 1
ATOM 804 C CA . PHE A 1 102 ? 7.995 -5.527 -10.950 1.00 89.62 102 PHE A CA 1
ATOM 805 C C . PHE A 1 102 ? 7.833 -6.852 -10.199 1.00 89.62 102 PHE A C 1
ATOM 807 O O . PHE A 1 102 ? 8.138 -6.924 -9.009 1.00 89.62 102 PHE A O 1
ATOM 814 N N . ARG A 1 103 ? 7.426 -7.927 -10.892 1.00 88.94 103 ARG A N 1
ATOM 815 C CA . ARG A 1 103 ? 7.295 -9.264 -10.292 1.00 88.94 103 ARG A CA 1
ATOM 816 C C . ARG A 1 103 ? 8.617 -9.753 -9.721 1.00 88.94 103 ARG A C 1
ATOM 818 O O . ARG A 1 103 ? 8.651 -10.164 -8.569 1.00 88.94 103 ARG A O 1
ATOM 825 N N . ALA A 1 104 ? 9.706 -9.622 -10.476 1.00 87.06 104 ALA A N 1
ATOM 826 C CA . ALA A 1 104 ? 11.029 -10.025 -10.007 1.00 87.06 104 ALA A CA 1
ATOM 827 C C . ALA A 1 104 ? 11.464 -9.288 -8.725 1.00 87.06 104 ALA A C 1
ATOM 829 O O . ALA A 1 104 ? 12.172 -9.859 -7.898 1.00 87.06 104 ALA A O 1
ATOM 830 N N . LYS A 1 105 ? 11.053 -8.024 -8.543 1.00 88.31 105 LYS A N 1
ATOM 831 C CA . LYS A 1 105 ? 11.434 -7.217 -7.377 1.00 88.31 105 LYS A CA 1
ATOM 832 C C . LYS A 1 105 ? 10.512 -7.397 -6.169 1.00 88.31 105 LYS A C 1
ATOM 834 O O . LYS A 1 105 ? 11.006 -7.410 -5.042 1.00 88.31 105 LYS A O 1
ATOM 839 N N . PHE A 1 106 ? 9.201 -7.469 -6.389 1.00 88.50 106 PHE A N 1
ATOM 840 C CA . PHE A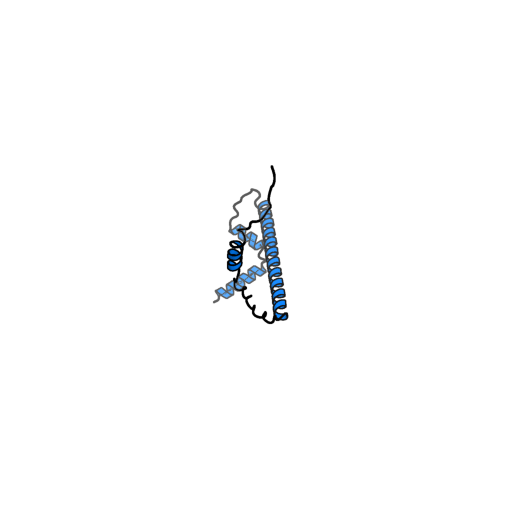 1 106 ? 8.193 -7.372 -5.325 1.00 88.50 106 PHE A CA 1
ATOM 841 C C . PHE A 1 106 ? 7.393 -8.652 -5.096 1.00 88.50 106 PHE A C 1
ATOM 843 O O . PHE A 1 106 ? 6.693 -8.740 -4.090 1.00 88.50 106 PHE A O 1
ATOM 850 N N . VAL A 1 107 ? 7.493 -9.644 -5.983 1.00 88.00 107 VAL A N 1
ATOM 851 C CA . VAL A 1 107 ? 6.756 -10.908 -5.874 1.00 88.00 107 VAL A CA 1
ATOM 852 C C . VAL A 1 107 ? 7.751 -12.071 -5.787 1.00 88.00 107 VAL A C 1
ATOM 854 O O . VAL A 1 107 ? 8.169 -12.606 -6.815 1.00 88.00 107 VAL A O 1
ATOM 857 N N . PRO A 1 108 ? 8.147 -12.480 -4.569 1.00 84.50 108 PRO A N 1
ATOM 858 C CA . PRO A 1 108 ? 9.014 -13.637 -4.367 1.00 84.50 108 PRO A CA 1
ATOM 859 C C . PRO A 1 108 ? 8.432 -14.918 -4.982 1.00 84.50 108 PRO A C 1
ATOM 861 O O . PRO A 1 108 ? 7.216 -15.093 -5.000 1.00 84.50 108 PRO A O 1
ATOM 864 N N . GLU A 1 109 ? 9.296 -15.840 -5.405 1.00 82.75 109 GLU A N 1
ATOM 865 C CA . GLU A 1 109 ? 8.920 -17.095 -6.083 1.00 82.75 109 GLU A CA 1
ATOM 866 C C . GLU A 1 109 ? 7.887 -17.912 -5.289 1.00 82.75 109 GLU A C 1
ATOM 868 O O . GLU A 1 109 ? 6.830 -18.245 -5.809 1.00 82.75 109 GLU A O 1
ATOM 873 N N . HIS A 1 110 ? 8.079 -18.055 -3.974 1.00 85.00 110 HIS A N 1
ATOM 874 C CA . HIS A 1 110 ? 7.132 -18.765 -3.104 1.00 85.00 110 HIS A CA 1
ATOM 875 C C . HIS A 1 110 ? 5.716 -18.149 -3.057 1.00 85.00 110 HIS A C 1
ATOM 877 O O . HIS A 1 110 ? 4.749 -18.834 -2.719 1.00 85.00 110 HIS A O 1
ATOM 883 N N . ILE A 1 111 ? 5.568 -16.852 -3.352 1.00 86.75 111 ILE A N 1
ATOM 884 C CA . ILE A 1 111 ? 4.256 -16.200 -3.469 1.00 86.75 111 ILE A CA 1
ATOM 885 C C . ILE A 1 111 ? 3.623 -16.525 -4.823 1.00 86.75 111 ILE A C 1
ATOM 887 O O . ILE A 1 111 ? 2.411 -16.729 -4.884 1.00 86.75 111 ILE A O 1
ATOM 891 N N . GLN A 1 112 ? 4.430 -16.611 -5.883 1.00 82.69 112 GLN A N 1
ATOM 892 C CA . GLN A 1 112 ? 3.977 -17.020 -7.214 1.00 82.69 112 GLN A CA 1
ATOM 893 C C . GLN A 1 112 ? 3.488 -18.471 -7.182 1.00 82.69 112 GLN A C 1
ATOM 895 O O . GLN A 1 112 ? 2.338 -18.719 -7.533 1.00 82.69 112 GLN A O 1
ATOM 900 N N . ASP A 1 113 ? 4.280 -19.381 -6.607 1.00 86.44 113 ASP A N 1
ATOM 901 C CA . ASP A 1 113 ? 3.919 -20.795 -6.434 1.00 86.44 113 ASP A CA 1
ATOM 902 C C . ASP A 1 113 ? 2.590 -20.954 -5.691 1.00 86.44 113 ASP A C 1
ATOM 904 O O . ASP A 1 113 ? 1.744 -21.784 -6.031 1.00 86.44 113 ASP A O 1
ATOM 908 N N . ARG A 1 114 ? 2.381 -20.133 -4.657 1.00 87.44 114 ARG A N 1
ATOM 909 C CA . ARG A 1 114 ? 1.132 -20.136 -3.898 1.00 87.44 114 ARG A CA 1
ATOM 910 C C . ARG A 1 114 ? -0.044 -19.655 -4.748 1.00 87.44 114 ARG A C 1
ATOM 912 O O . ARG A 1 114 ? -1.106 -20.266 -4.687 1.00 87.44 114 ARG A O 1
ATOM 919 N N . MET A 1 115 ? 0.118 -18.578 -5.517 1.00 84.88 115 MET A N 1
ATOM 920 C CA . MET A 1 115 ? -0.933 -18.077 -6.413 1.00 84.88 115 MET A CA 1
ATOM 921 C C . MET A 1 115 ? -1.297 -19.110 -7.486 1.00 84.88 115 MET A C 1
ATOM 923 O O . MET A 1 115 ? -2.480 -19.312 -7.753 1.00 84.88 115 MET A O 1
ATOM 927 N N . GLU A 1 116 ? -0.308 -19.804 -8.049 1.00 85.69 116 GLU A N 1
ATOM 928 C CA . GLU A 1 116 ? -0.520 -20.879 -9.022 1.00 85.69 116 GLU A CA 1
ATOM 929 C C . GLU A 1 116 ? -1.277 -22.061 -8.413 1.00 85.69 116 GLU A C 1
ATOM 931 O O . GLU A 1 116 ? -2.235 -22.557 -9.005 1.00 85.69 116 GLU A O 1
ATOM 936 N N . GLN A 1 117 ? -0.919 -22.475 -7.195 1.00 85.94 117 GLN A N 1
ATOM 937 C CA . GLN A 1 117 ? -1.639 -23.533 -6.485 1.00 85.94 117 GLN A CA 1
ATOM 938 C C . GLN A 1 117 ? -3.104 -23.167 -6.226 1.00 85.94 117 GLN A C 1
ATOM 940 O O . GLN A 1 117 ? -3.984 -24.000 -6.438 1.00 85.94 117 GLN A O 1
ATOM 945 N N . GLU A 1 118 ? -3.386 -21.940 -5.782 1.00 87.75 118 GLU A N 1
ATOM 946 C CA . GLU A 1 118 ? -4.764 -21.479 -5.578 1.00 87.75 118 GLU A CA 1
ATOM 947 C C . GLU A 1 118 ? -5.539 -21.407 -6.903 1.00 87.75 118 GLU A C 1
ATOM 949 O O . GLU A 1 118 ? -6.696 -21.822 -6.964 1.00 87.75 118 GLU A O 1
ATOM 954 N N . PHE A 1 119 ? -4.899 -20.976 -7.992 1.00 85.25 119 PHE A N 1
ATOM 955 C CA . PHE A 1 119 ? -5.521 -20.955 -9.315 1.00 85.25 119 PHE A CA 1
ATOM 956 C C . PHE A 1 119 ? -5.855 -22.363 -9.831 1.00 85.25 119 PHE A C 1
ATOM 958 O O . PHE A 1 119 ? -6.959 -22.596 -10.329 1.00 85.25 119 PHE A O 1
ATOM 965 N N . CYS A 1 120 ? -4.944 -23.324 -9.664 1.00 83.81 120 CYS A N 1
ATOM 966 C CA . CYS A 1 120 ? -5.165 -24.725 -10.026 1.00 83.81 120 CYS A CA 1
ATOM 967 C C . CYS A 1 120 ? -6.297 -25.367 -9.211 1.00 83.81 120 CYS A C 1
ATOM 969 O O . CYS A 1 120 ? -7.083 -26.142 -9.755 1.00 83.81 120 CYS A O 1
ATOM 971 N N . LYS A 1 121 ? -6.430 -25.024 -7.923 1.00 84.06 121 LYS A N 1
ATOM 972 C CA . LYS A 1 121 ? -7.553 -25.479 -7.083 1.00 84.06 121 LYS A CA 1
ATOM 973 C C . LYS A 1 121 ? -8.900 -24.954 -7.576 1.00 84.06 121 LYS A C 1
ATOM 975 O O . LYS A 1 121 ? -9.874 -25.694 -7.567 1.00 84.06 121 LYS A O 1
ATOM 980 N N . VAL A 1 122 ? -8.964 -23.698 -8.011 1.00 80.50 122 VAL A N 1
ATOM 981 C CA . VAL A 1 122 ? -10.209 -23.104 -8.527 1.00 80.50 122 VAL A CA 1
ATOM 982 C C . VAL A 1 122 ? -10.529 -23.592 -9.943 1.00 80.50 122 VAL A C 1
ATOM 984 O O . VAL A 1 122 ? -11.694 -23.766 -10.271 1.00 80.50 122 VAL A O 1
ATOM 987 N N . SER A 1 123 ? -9.513 -23.864 -10.763 1.00 68.75 123 SER A N 1
ATOM 988 C CA . SER A 1 123 ? -9.676 -24.329 -12.152 1.00 68.75 123 SER A CA 1
ATOM 989 C C . SER A 1 123 ? -9.914 -25.841 -12.282 1.00 68.75 123 SER A C 1
ATOM 991 O O . SER A 1 123 ? -10.066 -26.342 -13.392 1.00 68.75 123 SER A O 1
ATOM 993 N N . SER A 1 124 ? -9.891 -26.574 -11.165 1.00 65.06 124 SER A N 1
ATOM 994 C CA . SER A 1 124 ? -10.204 -28.010 -11.093 1.00 65.06 124 SER A CA 1
ATOM 995 C C . SER A 1 124 ? -11.620 -28.298 -10.569 1.00 65.06 124 SER A C 1
ATOM 997 O O . SER A 1 124 ? -11.975 -29.466 -10.402 1.00 65.06 124 SER A O 1
ATOM 999 N N . LEU A 1 125 ? -12.415 -27.244 -10.342 1.00 53.53 125 LEU A N 1
ATOM 1000 C CA . LEU A 1 125 ? -13.867 -27.277 -10.127 1.00 53.53 125 LEU A CA 1
ATOM 1001 C C . LEU A 1 125 ? -14.603 -27.080 -11.458 1.00 53.53 125 LEU A C 1
ATOM 1003 O O . LEU A 1 125 ? -15.669 -27.715 -11.615 1.00 53.53 125 LEU A O 1
#

pLDDT: mean 76.15, std 17.96, range [34.97, 97.25]

Sequence (125 aa):
MALRGRRGGAPAREDEQRRDEQAEQQVPAPQSPVLPPPPPVDYGVFMQGLVQAMQTQAHTQAALQAQLEAQERVDVWWASLMRTRFEDGAIEVAWDEFVRLFRAKFVPEHIQDRMEQEFCKVSSL

Organism: Colocasia esculenta (NCBI:txid4460)

Solvent-accessible surface area (backbone atoms only — not comparable to full-atom values): 7981 Å² total; per-residue (Å²): 132,90,81,93,81,84,89,85,80,85,80,98,66,67,73,68,55,57,58,58,61,62,71,73,69,75,76,78,75,79,76,73,78,80,71,73,78,77,73,88,76,55,64,67,62,52,52,50,52,51,52,52,51,50,50,52,51,52,52,51,51,51,52,52,51,53,50,51,55,51,49,54,54,50,51,54,50,50,56,49,48,47,64,71,73,36,80,80,73,67,80,82,70,56,69,68,60,49,52,54,53,49,38,73,74,76,49,55,67,75,56,50,56,49,53,51,52,53,49,53,59,62,74,72,110

Mean predicted aligned error: 18.08 Å

Secondary structure (DSSP, 8-state):
-------------SHHHHHHHTTTS-PPP-----PPPPP---HHHHHHHHHHHHHHHHHHHHHHHHHHHHHHHHHHHHHHHHHHH-TT------HHHHHHHHHHHHS-HHHHHHHHHHHHHHTT-

Foldseek 3Di:
DDDDDDDDDDDPPDPVVVVVVVVPPDPPDPPDPPDDDPPPDPVVVVVVVVVVVVVVVVVVVVVVVVVVVVVVVVVVVVVVCCVPPVVPNPPDDDPVNVVVVCCVVPPDPVNVVVVVVVVVVVVVD

=== Feature glossary ===
The record interleaves many kinds of information about one protein. Here is each kind framed as the question it answers.

Q: Are the domains correctly placed relative to each other?
A: Predicted aligned error is AlphaFold's pairwise confidence. Unlike pLDDT (per-residue), PAE is per-residue-pair and captures whether two parts of the structure are correctly placed relative to each other. Units are ångströms of expected positional error.

Q: Which residues are in helices, strands, or loops?
A: Eight-state secondary structure (DSSP): H is the canonical α-helix, G the tighter 3₁₀-helix, I the wider π-helix; E/B are β-structure, T and S are turns and bends, and '-' is everything else. DSSP derives these from the pattern of main-chain N–H···O=C hydrogen bonds, not from the sequence.

Q: What if only a Cα trace is available?
A: P-SEA three-state annotation labels each residue as helix, strand, or coil based purely on the geometry of the Cα trace. It serves as a fallback when the full backbone (and thus DSSP) is unavailable.

Q: What are the backbone torsion angles?
A: φ (phi) and ψ (psi) are the two rotatable backbone dihedrals per residue: φ is the C(i-1)–N–Cα–C torsion, ψ is the N–Cα–C–N(i+1) torsion, both in degrees on (−180°, 180°]. α-helical residues cluster near (−60°, −45°); β-strand residues near (−120°, +130°). A Ramachandran plot is simply a scatter of (φ, ψ) for every residue.

Q: What known structures does this most resemble?
A: Structural nearest neighbors (via Folds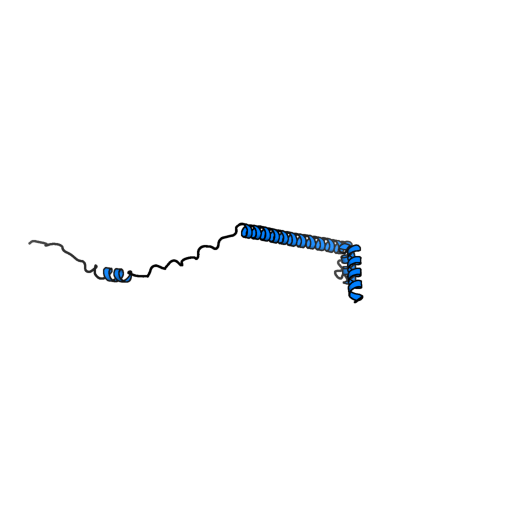eek easy-search vs the PDB). Reported per hit: target PDB id, E-value, and alignment TM-score. A TM-score above ~0.5 is the conventional threshold for 'same fold'.

Q: What family and function is it annotated with?
A: Database cross-references. InterPro integrates a dozen domain/family signature databases into unified entries with residue-range hits. GO terms attach function/process/location labels with evidence codes. CATH codes position the fold in a four-level structural taxonomy. Organism is the NCBI-taxonomy species name.

Q: Which residues are buried vs exposed?
A: Solvent accessibility: the surface area of each residue that a 1.4 Å water probe can touch, in Å². When only backbone atoms are present the absolute values are lower than full-atom SASA (side chains contribute most of the area) and are flagged as backbone-only.

Q: What do the diagnostic plots show?
A: Three diagnostic plots accompany the record. The Cα contact map visualizes the tertiary structure as a 2D adjacency matrix (8 Å cutoff, sequence-local contacts suppressed). The Ramachandran plot shows the distribution of backbone (φ, ψ) torsions, with points in the α and β basins reflecting secondary structure content. The PAE plot shows AlphaFold's inter-residue confidence as a color matrix.

Q: What is the amino-acid chain?
A: The amino-acid sequence is the protein's primary structure: the linear order of residues from the N-terminus to the C-terminus, written in one-letter code. Everything else here — the 3D coordinates, the secondary structure, the domain annotations — is ultimately a consequence of this string.

Q: What do the rendered images show?
A: The six renders are orthographic views along the three Cartesian axes in both directions. Representation (cartoon, sticks, or surface) and color scheme (sequence-rainbow or by-chain) vary across proteins so the training set covers all the common visualization conventions.

Q: Where is each backbone atom in 3D?
A: The mmCIF table is the protein's shape written out atom by atom. For each backbone N, Cα, C, and carbonyl O, it records an (x, y, z) coordinate triple in Å plus the residue type, chain letter, and residue number.

Q: How mobile is each atom in the crystal?
A: For experimental (PDB) structures, the B-factor (temperature factor) quantifies the positional spread of each atom in the crystal — a combination of thermal vibration and static disorder — in units of Å². High B-factors mark flexible loops or poorly resolved regions; low B-factors mark the rigid, well-ordered core.

Q: How big and how compact is the whole molecule?
A: Three whole-structure scalars: the radius of gyration (RMS distance of Cα from centroid, in Å), the count of Cα–Cα contacts (pairs closer than 8 Å and separated by more than four residues in sequence — i.e. tertiary, not local, contacts), and the bounding-box dimensions. Together they distinguish compact globular folds from extended fibres or disordered chains.

Q: What does the local fold look like, residue by residue?
A: A 3Di character summarizes, for each residue, the relative orientation of the Cα frame of its nearest spatial neighbor. Because it encodes fold topology rather than ch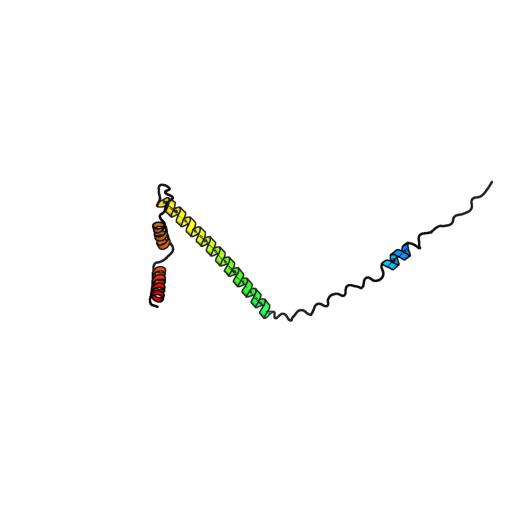emistry, 3Di alignments detect remote structural similarity that sequence alignment misses.

Q: How confident is the AlphaFold model at each residue?
A: For AlphaFold models, the B-factor field carries pLDDT — the model's own estimate of local accuracy on a 0–100 scale. Regions with pLDDT<50 should be treated as essentially unmodeled; they often correspond to intrinsically disordered segments.